Protein AF-A0A9D0W071-F1 (afdb_monomer_lite)

Secondary structure (DSSP, 8-state):
-------SBTTTBSS-HHHHHHHHHHHTTSS-HHHHHHHHTT-

pLDDT: mean 94.64, std 3.92, range [78.25, 98.38]

Foldseek 3Di:
DDDDDFDPDPTVDDHDPVLVVVVVCVVVVNDPPVVSVVVVVVD

Structure (mmCIF, N/CA/C/O backbone):
data_AF-A0A9D0W071-F1
#
_entry.id   AF-A0A9D0W071-F1
#
loop_
_atom_site.group_PDB
_atom_site.id
_atom_site.type_symbol
_atom_site.label_atom_id
_atom_site.label_alt_id
_atom_site.label_comp_id
_atom_site.label_asym_id
_atom_site.label_entity_id
_atom_site.label_seq_id
_atom_site.pdbx_PDB_ins_code
_atom_site.Cartn_x
_atom_site.Cartn_y
_atom_site.Cartn_z
_atom_site.occupancy
_atom_site.B_iso_or_equiv
_atom_site.auth_seq_id
_atom_site.auth_comp_id
_atom_site.auth_asym_id
_atom_site.auth_atom_id
_atom_site.pdbx_PDB_model_num
ATOM 1 N N . MET A 1 1 ? 28.267 -5.703 -16.602 1.00 78.25 1 MET A N 1
ATOM 2 C CA . MET A 1 1 ? 26.859 -6.152 -16.589 1.00 78.25 1 MET A CA 1
ATOM 3 C C . MET A 1 1 ? 25.982 -4.947 -16.320 1.00 78.25 1 MET A C 1
ATOM 5 O O . MET A 1 1 ? 26.313 -4.216 -15.393 1.00 78.25 1 MET A O 1
ATOM 9 N N . PRO A 1 2 ? 24.927 -4.715 -17.113 1.00 88.38 2 PRO A N 1
ATOM 10 C CA . PRO A 1 2 ? 23.938 -3.694 -16.798 1.00 88.38 2 PRO A CA 1
ATOM 11 C C . PRO A 1 2 ? 23.021 -4.184 -15.666 1.00 88.38 2 PRO A C 1
ATOM 13 O O . PRO A 1 2 ? 22.592 -5.336 -15.672 1.00 88.38 2 PRO A O 1
ATOM 16 N N . LEU A 1 3 ? 22.752 -3.309 -14.699 1.00 91.50 3 LEU A N 1
ATOM 17 C CA . LEU A 1 3 ? 21.801 -3.510 -13.606 1.00 91.50 3 LEU A CA 1
ATOM 18 C C . LEU A 1 3 ? 20.723 -2.434 -13.735 1.00 91.50 3 LEU A C 1
ATOM 20 O O . LEU A 1 3 ? 21.054 -1.266 -13.931 1.00 91.50 3 LEU A O 1
ATOM 24 N N . ALA A 1 4 ? 19.459 -2.830 -13.619 1.00 92.94 4 ALA A N 1
ATOM 25 C CA . ALA A 1 4 ? 18.329 -1.916 -13.549 1.00 92.94 4 ALA A CA 1
ATOM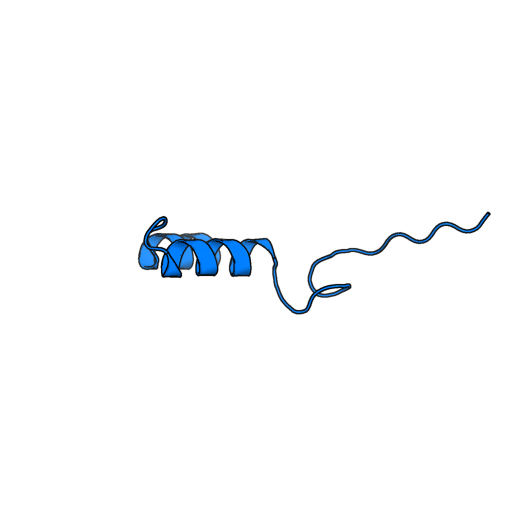 26 C C . ALA A 1 4 ? 17.625 -2.092 -12.202 1.00 92.94 4 ALA A C 1
ATOM 28 O O . ALA A 1 4 ? 17.474 -3.216 -11.723 1.00 92.94 4 ALA A O 1
ATOM 29 N N . LEU A 1 5 ? 17.220 -0.973 -11.609 1.00 94.69 5 LEU A N 1
ATOM 30 C CA . LEU A 1 5 ? 16.431 -0.914 -10.387 1.00 94.69 5 LEU A CA 1
ATOM 31 C C . LEU A 1 5 ? 15.106 -0.249 -10.732 1.00 94.69 5 LEU A C 1
ATOM 33 O O . LEU A 1 5 ? 15.093 0.770 -11.424 1.00 94.69 5 LEU A O 1
ATOM 37 N N . PHE A 1 6 ? 14.022 -0.840 -10.253 1.00 96.38 6 PHE A N 1
ATOM 38 C CA . PHE A 1 6 ? 12.684 -0.298 -10.400 1.00 96.38 6 PHE A CA 1
ATOM 39 C C . PHE A 1 6 ? 12.125 -0.034 -9.019 1.00 96.38 6 PHE A C 1
ATOM 41 O O . PHE A 1 6 ? 12.307 -0.839 -8.104 1.00 96.38 6 PHE A O 1
ATOM 48 N N . ASP A 1 7 ? 11.462 1.104 -8.910 1.00 95.50 7 ASP A N 1
ATOM 49 C CA . ASP A 1 7 ? 10.610 1.391 -7.777 1.00 95.50 7 ASP A CA 1
ATOM 50 C C . ASP A 1 7 ? 9.353 0.509 -7.822 1.00 95.50 7 ASP A C 1
ATOM 52 O O . ASP A 1 7 ? 9.039 -0.096 -8.853 1.00 95.50 7 ASP A O 1
ATOM 56 N N . LEU A 1 8 ? 8.653 0.398 -6.700 1.00 95.75 8 LEU A N 1
ATOM 57 C CA . LEU A 1 8 ? 7.460 -0.429 -6.591 1.00 95.75 8 LEU A CA 1
ATOM 58 C C . LEU A 1 8 ? 6.206 0.363 -6.963 1.00 95.75 8 LEU A C 1
ATOM 60 O O . LEU A 1 8 ? 5.558 0.058 -7.971 1.00 95.75 8 LEU A O 1
ATOM 64 N N . ASP A 1 9 ? 5.887 1.375 -6.163 1.00 96.50 9 ASP A N 1
ATOM 65 C CA . ASP A 1 9 ? 4.640 2.123 -6.261 1.00 96.50 9 ASP A CA 1
ATOM 66 C C . ASP A 1 9 ? 4.626 3.007 -7.501 1.00 96.50 9 ASP A C 1
ATOM 68 O O . ASP A 1 9 ? 5.613 3.641 -7.874 1.00 96.50 9 ASP A O 1
ATOM 72 N N . ASN A 1 10 ? 3.494 3.010 -8.197 1.00 94.69 10 ASN A N 1
ATOM 73 C CA . ASN A 1 10 ? 3.296 3.712 -9.468 1.00 94.69 10 ASN A CA 1
ATOM 74 C C . ASN A 1 10 ? 4.308 3.363 -10.584 1.00 94.69 10 ASN A C 1
ATOM 76 O O . ASN A 1 10 ? 4.288 3.993 -11.643 1.00 94.69 10 ASN A O 1
ATOM 80 N N . THR A 1 11 ? 5.160 2.350 -10.382 1.00 95.81 11 THR A N 1
ATOM 81 C CA . THR A 1 11 ? 6.154 1.875 -11.354 1.00 95.81 11 THR A CA 1
ATOM 82 C C . THR A 1 11 ? 5.886 0.423 -11.734 1.00 95.81 11 THR A C 1
ATOM 84 O O . THR A 1 11 ? 5.603 0.135 -12.897 1.00 95.81 11 THR A O 1
ATOM 87 N N . LEU A 1 12 ? 5.955 -0.499 -10.770 1.00 95.56 12 LEU A N 1
ATOM 88 C CA . LEU A 1 12 ? 5.637 -1.916 -10.974 1.00 95.56 12 LEU A CA 1
ATOM 89 C C . LEU A 1 12 ? 4.198 -2.245 -10.577 1.00 95.56 12 LEU A C 1
ATOM 91 O O . LEU A 1 12 ? 3.581 -3.127 -11.175 1.00 95.56 12 LEU A O 1
ATOM 95 N N . LEU A 1 13 ? 3.668 -1.538 -9.582 1.00 92.56 13 LEU A N 1
ATOM 96 C CA . LEU A 1 13 ? 2.288 -1.643 -9.133 1.00 92.56 13 LEU A CA 1
ATOM 97 C C . LEU A 1 13 ? 1.547 -0.336 -9.398 1.00 92.56 13 LEU A C 1
ATOM 99 O O . LEU A 1 13 ? 2.109 0.750 -9.297 1.00 92.56 13 LEU A O 1
ATOM 103 N N . ALA A 1 14 ? 0.268 -0.450 -9.750 1.00 93.75 14 ALA A N 1
ATOM 104 C CA . ALA A 1 14 ? -0.607 0.709 -9.836 1.00 93.75 14 ALA A CA 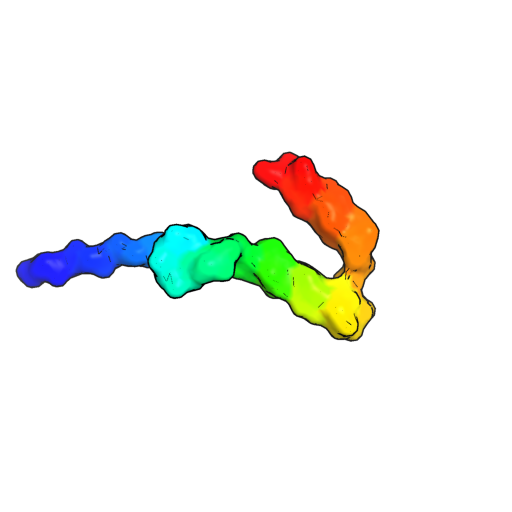1
ATOM 105 C C . ALA A 1 14 ? -1.140 1.037 -8.437 1.00 93.75 14 ALA A C 1
ATOM 107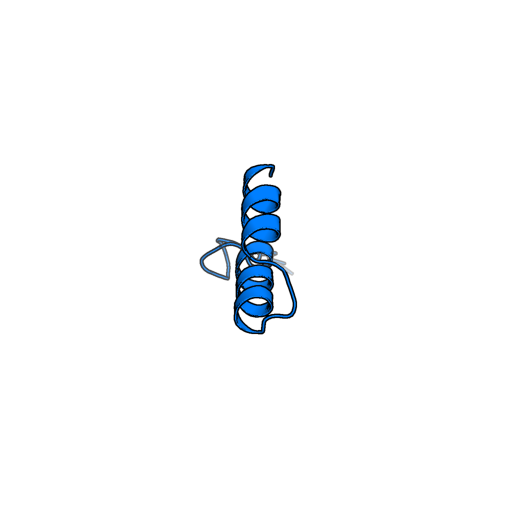 O O . ALA A 1 14 ? -1.804 0.200 -7.824 1.00 93.75 14 ALA A O 1
ATOM 108 N N . GLY A 1 15 ? -0.883 2.259 -7.976 1.00 91.56 15 GLY A N 1
ATOM 109 C CA . GLY A 1 15 ? -1.275 2.723 -6.650 1.00 91.56 15 GLY A CA 1
ATOM 110 C C . GLY A 1 15 ? -0.144 2.658 -5.627 1.00 91.56 15 GLY A C 1
ATOM 111 O O . GLY A 1 15 ? 0.998 2.344 -5.957 1.00 91.56 15 GLY A O 1
ATOM 112 N N . ASP A 1 16 ? -0.508 3.010 -4.399 1.00 94.69 16 ASP A N 1
ATOM 113 C CA . ASP A 1 16 ? 0.362 3.076 -3.229 1.00 94.69 16 ASP A CA 1
ATOM 114 C C . ASP A 1 16 ? 0.168 1.808 -2.388 1.00 94.69 16 ASP A C 1
ATOM 116 O O . ASP A 1 16 ? -0.936 1.523 -1.910 1.00 94.69 16 ASP A O 1
ATOM 120 N N . SER A 1 17 ? 1.222 1.006 -2.267 1.00 95.38 17 SER A N 1
ATOM 121 C CA . SER A 1 17 ? 1.184 -0.276 -1.570 1.00 95.38 17 SER A CA 1
ATOM 122 C C . SER A 1 17 ? 0.925 -0.142 -0.068 1.00 95.38 17 SER A C 1
ATOM 124 O O . SER A 1 17 ? 0.195 -0.975 0.479 1.00 95.38 17 SER A O 1
ATOM 126 N N . ASP A 1 18 ? 1.421 0.913 0.579 1.00 95.00 18 ASP A N 1
ATOM 127 C CA . ASP A 1 18 ? 1.168 1.187 1.994 1.00 95.00 18 ASP A CA 1
ATOM 128 C C . ASP A 1 18 ? -0.301 1.577 2.210 1.00 95.00 18 ASP A C 1
ATOM 130 O O . ASP A 1 18 ? -0.949 1.062 3.133 1.00 95.00 18 ASP A O 1
ATOM 134 N N . TYR A 1 19 ? -0.862 2.407 1.319 1.00 95.31 19 TYR A N 1
ATOM 135 C CA . TYR A 1 19 ? -2.281 2.768 1.354 1.00 95.31 19 TYR A CA 1
ATOM 136 C C . TYR A 1 19 ? -3.189 1.545 1.177 1.00 95.31 19 TYR A C 1
ATOM 138 O O . TYR A 1 19 ? -4.098 1.275 1.969 1.00 95.31 19 TYR A O 1
ATOM 146 N N . LEU A 1 20 ? -2.935 0.772 0.120 1.00 95.00 20 LEU A N 1
ATOM 147 C CA . LEU A 1 20 ? -3.747 -0.391 -0.230 1.00 95.00 20 LEU A CA 1
ATOM 148 C C . LEU A 1 20 ? -3.689 -1.468 0.855 1.00 95.00 20 LEU A C 1
ATOM 150 O O . LEU A 1 20 ? -4.695 -2.127 1.135 1.00 95.00 20 LEU A O 1
ATOM 154 N N . TRP A 1 21 ? -2.533 -1.637 1.494 1.00 95.62 21 TRP A N 1
ATOM 155 C CA . TRP A 1 21 ? -2.399 -2.574 2.598 1.00 95.62 21 TRP A CA 1
ATOM 156 C C . TRP A 1 21 ? -3.215 -2.153 3.820 1.00 95.62 21 TRP A C 1
ATOM 158 O O . TRP A 1 21 ? -3.907 -2.985 4.413 1.00 95.62 21 TRP A O 1
ATOM 168 N N . GLY A 1 22 ? -3.204 -0.872 4.190 1.00 96.50 22 GLY A N 1
ATOM 169 C CA . GLY A 1 22 ? -4.024 -0.413 5.307 1.00 96.50 22 GLY A CA 1
ATOM 170 C C . GLY A 1 22 ? -5.524 -0.496 5.015 1.00 96.50 22 GLY A C 1
ATOM 171 O O . GLY A 1 22 ? -6.269 -0.944 5.886 1.00 96.50 22 GLY A O 1
ATOM 172 N N . GLN A 1 23 ? -5.963 -0.214 3.783 1.00 96.44 23 GLN A N 1
ATOM 173 C CA . GLN A 1 23 ? -7.356 -0.442 3.365 1.00 96.44 23 GLN A CA 1
ATOM 174 C C . GLN A 1 23 ? -7.770 -1.912 3.536 1.00 96.44 23 GLN A C 1
ATOM 176 O O . GLN A 1 23 ? -8.822 -2.197 4.108 1.00 96.44 23 GLN A O 1
ATOM 181 N N . PHE A 1 24 ? -6.913 -2.863 3.148 1.00 96.94 24 PHE A N 1
ATOM 182 C CA . PHE A 1 24 ? -7.172 -4.288 3.381 1.00 96.94 24 PHE A CA 1
ATOM 183 C C . PHE A 1 24 ? -7.344 -4.619 4.875 1.00 96.94 24 PHE A C 1
ATOM 185 O O . PHE A 1 24 ? -8.212 -5.412 5.248 1.00 96.94 24 PHE A O 1
ATOM 192 N N . LEU A 1 25 ? -6.541 -4.020 5.759 1.00 98.06 25 LEU A N 1
ATOM 193 C CA . LEU A 1 25 ? -6.667 -4.230 7.206 1.00 98.06 25 LEU A CA 1
ATOM 194 C C . LEU A 1 25 ? -7.948 -3.610 7.784 1.00 98.06 25 LEU A C 1
ATOM 196 O O . LEU A 1 25 ? -8.545 -4.193 8.696 1.00 98.06 25 LEU A O 1
ATOM 200 N N . VAL A 1 26 ? -8.384 -2.471 7.244 1.00 98.00 26 VAL A N 1
ATOM 201 C CA . VAL A 1 26 ? -9.666 -1.836 7.580 1.00 98.00 26 VAL A CA 1
ATOM 202 C C . VAL A 1 26 ? -10.832 -2.738 7.178 1.00 98.00 26 VAL A C 1
ATOM 204 O O .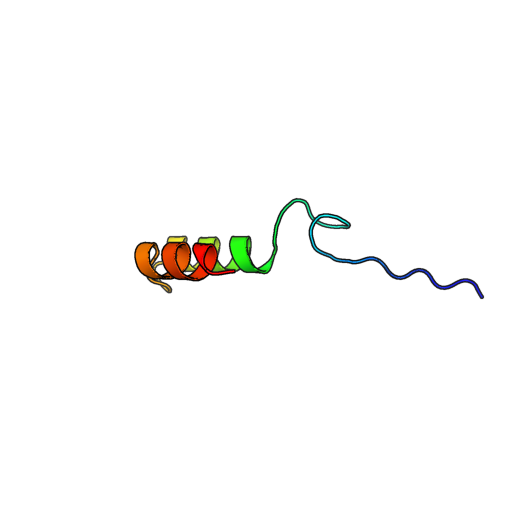 VAL A 1 26 ? -11.703 -3.010 8.003 1.00 98.00 26 VAL A O 1
ATOM 207 N N . GLU A 1 27 ? -10.818 -3.303 5.967 1.00 98.19 27 GLU A N 1
ATOM 208 C CA . 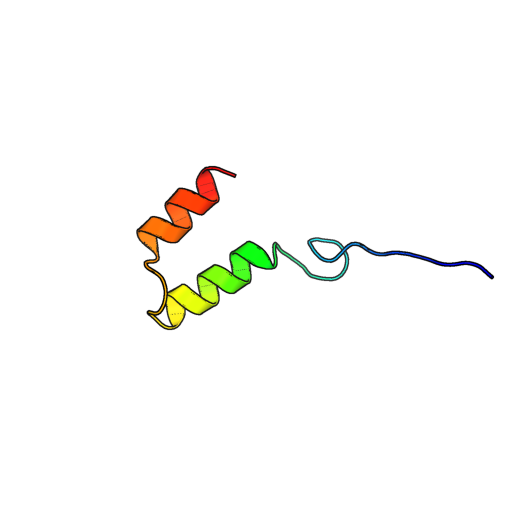GLU A 1 27 ? -11.844 -4.257 5.510 1.00 98.19 27 GLU A CA 1
ATOM 209 C C . GLU A 1 27 ? -11.930 -5.508 6.398 1.00 98.19 27 GLU A C 1
ATOM 211 O O . GLU A 1 27 ? -12.997 -6.103 6.564 1.00 98.19 27 GLU A O 1
ATOM 216 N N . ARG A 1 28 ? -10.808 -5.915 7.002 1.00 98.38 28 ARG A N 1
ATOM 217 C CA . ARG A 1 28 ? -10.744 -7.032 7.956 1.00 98.38 28 ARG A CA 1
ATOM 218 C C . ARG A 1 28 ? -11.158 -6.653 9.379 1.00 98.38 28 ARG A C 1
ATOM 220 O O . ARG A 1 28 ? -11.207 -7.540 10.230 1.00 98.38 28 ARG A O 1
ATOM 227 N N . GLY A 1 29 ? -11.443 -5.378 9.646 1.00 97.50 29 GLY A N 1
ATOM 228 C CA . GLY A 1 29 ? -11.769 -4.863 10.976 1.00 97.50 29 GLY A CA 1
ATOM 229 C C . GLY A 1 29 ? -10.590 -4.889 11.954 1.00 97.50 29 GLY A C 1
ATOM 230 O O . GLY A 1 29 ? -10.802 -4.906 13.163 1.00 97.50 29 GLY A O 1
ATOM 231 N N . ILE A 1 30 ? -9.353 -4.944 11.446 1.00 98.19 30 ILE A N 1
ATOM 232 C CA . ILE A 1 30 ? -8.123 -4.963 12.257 1.00 98.19 30 ILE A CA 1
ATOM 233 C C . ILE A 1 30 ? -7.678 -3.533 12.584 1.00 98.19 30 ILE A C 1
ATOM 235 O O . ILE A 1 30 ? -7.114 -3.282 13.648 1.00 98.19 30 ILE A O 1
ATOM 239 N N . VAL A 1 31 ? -7.940 -2.602 11.666 1.00 97.19 31 VAL A N 1
ATOM 240 C CA . VAL A 1 31 ? -7.601 -1.182 11.776 1.00 97.19 31 VAL A CA 1
ATOM 241 C C . VAL A 1 31 ? -8.881 -0.354 11.691 1.00 97.19 31 VAL A C 1
ATOM 243 O O . VAL A 1 31 ? -9.795 -0.687 10.938 1.00 97.19 31 VAL A O 1
ATOM 246 N N . ASP A 1 32 ? -8.948 0.725 12.470 1.00 97.75 32 ASP A N 1
ATOM 247 C CA . ASP A 1 32 ? -10.037 1.698 12.389 1.00 97.75 32 ASP A CA 1
ATOM 248 C C . ASP A 1 32 ? -9.928 2.520 11.096 1.00 97.75 32 ASP A C 1
ATOM 250 O O . ASP A 1 32 ? -8.911 3.171 10.848 1.00 97.75 32 ASP A O 1
ATOM 254 N N . GLY A 1 33 ? -10.971 2.468 10.265 1.00 97.00 33 GLY A N 1
ATOM 255 C CA . GLY A 1 33 ? -10.961 3.080 8.936 1.00 97.00 33 GLY A CA 1
ATOM 256 C C . GLY A 1 33 ? -10.945 4.604 8.943 1.00 97.00 33 GLY A C 1
ATOM 257 O O . GLY A 1 33 ? -10.225 5.204 8.149 1.00 97.00 33 GLY A O 1
ATOM 258 N N . GLU A 1 34 ? -11.695 5.243 9.844 1.00 96.69 34 GLU A N 1
ATOM 259 C CA . GLU A 1 34 ? -11.744 6.709 9.917 1.00 96.69 34 GLU A CA 1
ATOM 260 C C . GLU A 1 34 ? -10.413 7.281 10.402 1.00 96.69 34 GLU A C 1
ATOM 262 O O . GLU A 1 34 ? -9.916 8.271 9.861 1.00 96.69 34 GLU A O 1
ATOM 267 N N . PHE A 1 35 ? -9.814 6.641 11.406 1.00 96.31 35 PHE A N 1
ATOM 268 C CA . PHE A 1 35 ? -8.487 6.983 11.884 1.00 96.31 35 PHE A CA 1
ATOM 269 C C . PHE A 1 35 ? -7.441 6.768 10.791 1.00 96.31 35 PHE A C 1
ATOM 271 O O . PHE A 1 35 ? -6.646 7.670 10.537 1.00 96.31 35 PHE A O 1
ATOM 278 N N . TYR A 1 36 ? -7.462 5.615 10.118 1.00 96.62 36 TYR A N 1
ATOM 279 C CA . TYR A 1 36 ? -6.501 5.303 9.065 1.00 96.62 36 TYR A CA 1
ATOM 280 C C . TYR A 1 36 ? -6.551 6.309 7.911 1.00 96.62 36 TYR A C 1
ATOM 282 O O . TYR A 1 36 ? -5.520 6.865 7.543 1.00 96.62 36 TYR A O 1
ATOM 290 N N . GLU A 1 37 ? -7.742 6.610 7.393 1.00 95.50 37 GLU A N 1
ATOM 291 C CA . GLU A 1 37 ? -7.908 7.562 6.290 1.00 95.50 37 GLU A CA 1
ATOM 292 C C . GLU A 1 37 ? -7.469 8.978 6.695 1.00 95.50 37 GLU A C 1
ATOM 294 O O . GLU A 1 37 ? -6.821 9.690 5.927 1.00 95.50 37 GLU A O 1
ATOM 299 N N . LYS A 1 38 ? -7.754 9.381 7.938 1.00 95.75 38 LYS A N 1
ATOM 300 C CA . LYS A 1 38 ? -7.319 10.674 8.471 1.00 95.75 38 LYS A CA 1
ATOM 301 C C . LYS A 1 38 ? -5.803 10.772 8.609 1.00 95.75 38 LYS A C 1
ATOM 303 O O . LYS A 1 38 ? -5.249 11.837 8.341 1.00 95.75 38 LYS A O 1
ATOM 308 N N . GLU A 1 39 ? -5.142 9.713 9.068 1.00 94.50 39 GLU A N 1
ATOM 309 C CA . GLU A 1 39 ? -3.681 9.693 9.131 1.00 94.50 39 GLU A CA 1
ATOM 310 C C . GLU A 1 39 ? -3.080 9.664 7.725 1.00 94.50 39 GLU A C 1
ATOM 312 O O . GLU A 1 39 ? -2.129 10.399 7.481 1.00 94.50 39 GLU A O 1
ATOM 317 N N . ASN A 1 40 ? -3.676 8.927 6.783 1.00 93.12 40 ASN A N 1
ATOM 318 C CA . ASN A 1 40 ? -3.224 8.893 5.393 1.00 93.12 40 ASN A CA 1
ATOM 319 C C . ASN A 1 40 ? -3.255 10.283 4.732 1.00 93.12 40 ASN A C 1
ATOM 321 O O . ASN A 1 40 ? -2.310 10.659 4.058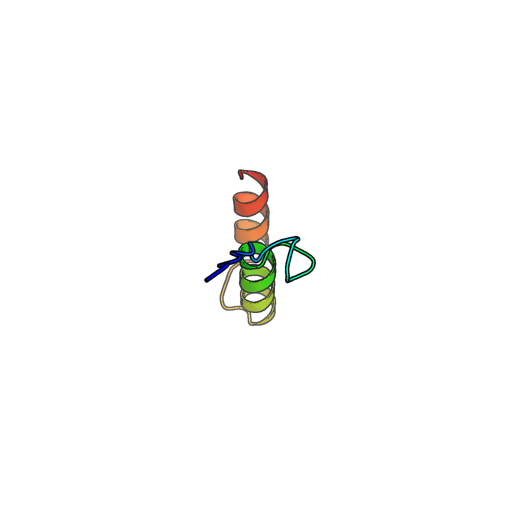 1.00 93.12 40 ASN A O 1
ATOM 325 N N . GLN A 1 41 ? -4.281 11.098 4.999 1.00 92.81 41 GLN A N 1
ATOM 326 C CA . GLN A 1 41 ? -4.379 12.479 4.492 1.00 92.81 41 GLN A CA 1
ATOM 327 C C . GLN A 1 41 ? -3.319 13.450 5.044 1.00 92.81 41 GLN A C 1
ATOM 329 O O . GLN A 1 41 ? -3.241 14.593 4.588 1.00 92.81 41 GLN A O 1
ATOM 334 N N . ARG A 1 42 ? -2.556 13.060 6.073 1.00 92.06 42 ARG A N 1
ATOM 335 C CA . ARG A 1 42 ? -1.476 13.890 6.634 1.00 92.06 42 ARG A CA 1
ATOM 336 C C . ARG A 1 42 ? -0.150 13.722 5.899 1.00 92.06 42 ARG A C 1
ATOM 338 O O . ARG A 1 42 ? 0.743 14.538 6.136 1.00 92.06 42 ARG A O 1
ATOM 345 N N . PHE A 1 43 ? -0.026 12.675 5.091 1.00 81.12 43 PHE A N 1
ATOM 346 C CA . PHE A 1 43 ? 1.147 12.366 4.282 1.00 81.12 43 PHE A CA 1
ATOM 347 C C . PHE A 1 43 ? 0.910 12.796 2.831 1.00 81.12 43 PHE A C 1
ATOM 349 O O . PHE A 1 43 ? 1.906 13.219 2.203 1.00 81.12 43 PHE A O 1
#

Radius of gyration: 14.33 Å; chains: 1; bounding box: 39×21×29 Å

Sequence (43 aa):
MPLALFDLDNTLLAGDSDYLWGQFLVERGIVDGEFYEKENQRF